Protein AF-V5GYN6-F1 (afdb_monomer)

Mean predicted aligned error: 5.37 Å

pLDDT: mean 86.55, std 10.77, range [45.16, 95.5]

InterPro domains:
  IPR006816 ELMO domain [PF04727] (1-69)
  IPR006816 ELMO domain [PS51335] (1-81)
  IPR050868 Engulfment and cell motility domain-containing protein [PTHR12771] (1-78)

Solvent-accessible surface area (backbone atoms only — not comparable to full-atom values): 5818 Å² total; per-residue (Å²): 136,56,70,68,64,50,50,55,52,52,52,52,51,52,50,51,34,47,77,71,51,51,43,45,30,30,48,66,71,67,38,97,65,85,85,50,72,66,56,54,50,53,48,47,52,35,52,52,55,52,47,53,55,48,52,64,71,67,61,63,93,53,76,82,49,45,63,63,54,51,51,58,48,49,54,53,49,50,62,48,34,73,35,80,82,26,60,84,77,73,87,74,83,78,75,82,126

Foldseek 3Di:
DDLVVLLVLLLVLLVVCVVVCLCVLACVQPDPDDDDVVSSVLVSVLLSVVLVVQCVVVPDPDCVCVVVSSVVSSVVVSVLSVDSNRHRDDPDPPDDD

Secondary structure (DSSP, 8-state):
--HHHHHHHHHHHHHHHHHTTTTHHHHHHH-SS---HHHHHHHHHHHHHHHHHHHHHH--SSGGGHHHHHHHHHHHHHHHHTSTT------------

Structure (mmCIF, N/CA/C/O backbone):
data_AF-V5GYN6-F1
#
_entry.id   AF-V5GYN6-F1
#
loop_
_atom_site.group_PDB
_atom_site.id
_atom_site.type_symbol
_atom_site.label_atom_id
_atom_site.label_alt_id
_atom_site.label_comp_id
_atom_site.label_asym_id
_atom_site.label_entity_id
_atom_site.label_seq_id
_atom_site.pdbx_PDB_ins_code
_atom_site.Cartn_x
_atom_site.Cartn_y
_atom_site.Cartn_z
_atom_site.occupancy
_atom_site.B_iso_or_equiv
_atom_site.auth_seq_id
_atom_site.auth_comp_id
_atom_site.auth_asym_id
_atom_site.auth_atom_id
_atom_site.pdbx_PDB_model_num
ATOM 1 N N . TYR A 1 1 ? 5.548 -4.512 -15.806 1.00 69.88 1 TYR A N 1
ATOM 2 C CA . TYR A 1 1 ? 4.521 -4.285 -14.771 1.00 69.88 1 TYR A CA 1
ATOM 3 C C . TYR A 1 1 ? 3.457 -5.363 -14.915 1.00 69.88 1 TYR A C 1
ATOM 5 O O . TYR A 1 1 ? 2.904 -5.487 -15.999 1.00 69.88 1 TYR A O 1
ATOM 13 N N . SER A 1 2 ? 3.243 -6.203 -13.897 1.00 85.12 2 SER A N 1
ATOM 14 C CA . SER A 1 2 ? 2.278 -7.313 -13.958 1.00 85.12 2 SER A CA 1
ATOM 15 C C . SER A 1 2 ? 1.150 -7.078 -12.962 1.00 85.12 2 SER A C 1
ATOM 17 O O . SER A 1 2 ? 1.341 -7.227 -11.757 1.00 85.12 2 SER A O 1
ATOM 19 N N . PHE A 1 3 ? -0.023 -6.710 -13.475 1.00 87.62 3 PHE A N 1
ATOM 20 C CA . PHE A 1 3 ? -1.172 -6.292 -12.670 1.00 87.62 3 PHE A CA 1
ATOM 21 C C . PHE A 1 3 ? -1.602 -7.357 -11.646 1.00 87.62 3 PHE A C 1
ATOM 23 O O . PHE A 1 3 ? -1.812 -7.049 -10.477 1.00 87.62 3 PHE A O 1
ATOM 30 N N . ALA A 1 4 ? -1.655 -8.630 -12.054 1.00 90.75 4 ALA A N 1
ATOM 31 C CA . ALA A 1 4 ? -2.041 -9.730 -11.168 1.00 90.75 4 ALA A CA 1
ATOM 32 C C . ALA A 1 4 ? -1.007 -9.992 -10.057 1.00 90.75 4 ALA A C 1
ATOM 34 O O . ALA A 1 4 ? -1.378 -10.179 -8.899 1.00 90.75 4 ALA A O 1
ATOM 35 N N . ILE A 1 5 ? 0.291 -9.963 -10.390 1.00 89.88 5 ILE A N 1
ATOM 36 C CA . ILE A 1 5 ? 1.375 -10.179 -9.415 1.00 89.88 5 ILE A CA 1
ATOM 37 C C . ILE A 1 5 ? 1.381 -9.059 -8.370 1.00 89.88 5 ILE A C 1
ATOM 39 O O . ILE A 1 5 ? 1.494 -9.335 -7.173 1.00 89.88 5 ILE A O 1
ATOM 43 N N . VAL A 1 6 ? 1.216 -7.810 -8.820 1.00 92.88 6 VAL A N 1
ATOM 44 C CA . VAL A 1 6 ? 1.082 -6.632 -7.953 1.00 92.88 6 VAL A CA 1
ATOM 45 C C . VAL A 1 6 ? -0.134 -6.794 -7.045 1.00 92.88 6 VAL A C 1
ATOM 47 O O . VAL A 1 6 ? -0.004 -6.668 -5.832 1.00 92.88 6 VAL A O 1
ATOM 50 N N . GLY A 1 7 ? -1.292 -7.149 -7.609 1.00 93.69 7 GLY A N 1
ATOM 51 C CA . GLY A 1 7 ? -2.533 -7.304 -6.856 1.00 93.69 7 GLY A CA 1
ATOM 52 C C . GLY A 1 7 ? -2.420 -8.295 -5.705 1.00 93.69 7 GLY A C 1
ATOM 53 O O . GLY A 1 7 ? -2.733 -7.928 -4.577 1.00 93.69 7 GLY A O 1
ATOM 54 N N . ILE A 1 8 ? -1.900 -9.498 -5.962 1.00 94.75 8 ILE A N 1
ATOM 55 C CA . ILE A 1 8 ? -1.708 -10.531 -4.930 1.00 94.75 8 ILE A CA 1
ATOM 56 C C . ILE A 1 8 ? -0.746 -10.046 -3.836 1.00 94.75 8 ILE A C 1
ATOM 58 O O . ILE A 1 8 ? -1.032 -10.198 -2.646 1.00 94.75 8 ILE A O 1
ATOM 62 N N . ASN A 1 9 ? 0.375 -9.425 -4.222 1.00 94.25 9 ASN A N 1
ATOM 63 C CA . ASN A 1 9 ? 1.359 -8.913 -3.264 1.00 94.25 9 ASN A CA 1
ATOM 64 C C . ASN A 1 9 ? 0.776 -7.803 -2.384 1.00 94.25 9 ASN A C 1
ATOM 66 O O . ASN A 1 9 ? 0.931 -7.848 -1.167 1.00 94.25 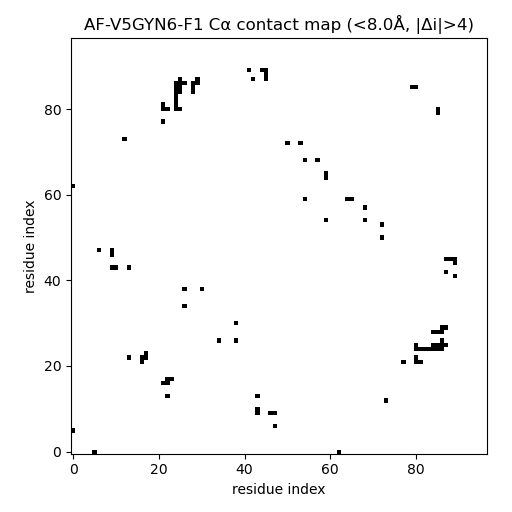9 ASN A O 1
ATOM 70 N N . LEU A 1 10 ? 0.078 -6.831 -2.976 1.00 94.94 10 LEU A N 1
ATOM 71 C CA . LEU A 1 10 ? -0.508 -5.715 -2.233 1.00 94.94 10 LEU A CA 1
ATOM 72 C C . LEU A 1 10 ? -1.667 -6.162 -1.337 1.00 94.94 10 LEU A C 1
ATOM 74 O O . LEU A 1 10 ? -1.802 -5.652 -0.226 1.00 94.94 10 LEU A O 1
ATOM 78 N N . THR A 1 11 ? -2.470 -7.143 -1.765 1.00 95.31 11 THR A N 1
ATOM 79 C CA . THR A 1 11 ? -3.498 -7.743 -0.903 1.00 95.31 11 THR A CA 1
ATOM 80 C C . THR A 1 11 ? -2.857 -8.414 0.308 1.00 95.31 11 THR A C 1
ATOM 82 O O . THR A 1 11 ? -3.296 -8.178 1.433 1.00 95.31 11 THR A O 1
ATOM 85 N N . SER A 1 12 ? -1.792 -9.201 0.105 1.00 95.06 12 SER A N 1
ATOM 86 C CA . SER A 1 12 ? -1.064 -9.834 1.210 1.00 95.06 12 SER A CA 1
ATOM 87 C C . SER A 1 12 ? -0.435 -8.803 2.148 1.00 95.06 12 SER A C 1
ATOM 89 O O . SER A 1 12 ? -0.553 -8.946 3.364 1.00 95.06 12 SER A O 1
ATOM 91 N N . LEU A 1 13 ? 0.193 -7.759 1.603 1.00 94.38 13 LEU A N 1
ATOM 92 C CA . LEU A 1 13 ? 0.796 -6.671 2.369 1.00 94.38 13 LEU A CA 1
ATOM 93 C C . LEU A 1 13 ? -0.241 -5.991 3.268 1.00 94.38 13 LEU A C 1
ATOM 95 O O . LEU A 1 13 ? -0.067 -5.917 4.484 1.00 94.38 13 LEU A O 1
ATOM 99 N N . LEU A 1 14 ? -1.351 -5.536 2.682 1.00 94.06 14 LEU A N 1
ATOM 100 C CA . LEU A 1 14 ? -2.394 -4.836 3.422 1.00 94.06 14 LEU A CA 1
ATOM 101 C C . LEU A 1 14 ? -3.045 -5.731 4.483 1.00 94.06 14 LEU A C 1
ATOM 103 O O . LEU A 1 14 ? -3.313 -5.278 5.597 1.00 94.06 14 LEU A O 1
ATOM 107 N N . TYR A 1 15 ? -3.248 -7.011 4.170 1.00 94.31 15 TYR A N 1
ATOM 108 C CA . TYR A 1 15 ? -3.742 -7.988 5.135 1.00 94.31 15 TYR A CA 1
ATOM 109 C C . TYR A 1 15 ? -2.778 -8.163 6.319 1.00 94.31 15 TYR A C 1
ATOM 111 O O . TYR A 1 15 ? -3.205 -8.125 7.473 1.00 94.31 15 TYR A O 1
ATOM 119 N N . HIS A 1 16 ? -1.469 -8.273 6.071 1.00 93.94 16 HIS A N 1
ATOM 120 C CA . HIS A 1 16 ? -0.479 -8.342 7.146 1.00 93.94 16 HIS A CA 1
ATOM 121 C C . HIS A 1 16 ? -0.457 -7.070 8.004 1.00 93.94 16 HIS A C 1
ATOM 123 O O . HIS A 1 16 ? -0.342 -7.169 9.227 1.00 93.94 16 HIS A O 1
ATOM 129 N N . LEU A 1 17 ? -0.606 -5.887 7.399 1.00 91.44 17 LEU A N 1
ATOM 130 C CA . LEU A 1 17 ? -0.710 -4.619 8.130 1.00 91.44 17 LEU A CA 1
ATOM 131 C C . LEU A 1 17 ? -1.971 -4.558 9.003 1.00 91.44 17 LEU A C 1
ATOM 133 O O . LEU A 1 17 ? -1.910 -4.056 10.128 1.00 91.44 17 LEU A O 1
ATOM 137 N N . LEU A 1 18 ? -3.093 -5.103 8.522 1.00 90.50 18 LEU A N 1
ATOM 138 C CA . LEU A 1 18 ? -4.331 -5.221 9.291 1.00 90.50 18 LEU A CA 1
ATOM 139 C C . LEU A 1 18 ? -4.159 -6.156 10.496 1.00 90.50 18 LEU A C 1
ATOM 141 O O . LEU A 1 18 ? -4.432 -5.749 11.623 1.00 90.50 18 LEU A O 1
ATOM 145 N N . VAL A 1 19 ? -3.662 -7.379 10.279 1.00 91.31 19 VAL A N 1
ATOM 146 C CA . VAL A 1 19 ? -3.491 -8.390 11.341 1.00 91.31 19 VAL A CA 1
ATOM 147 C C . VAL A 1 19 ? -2.486 -7.934 12.401 1.00 91.31 19 VAL A C 1
ATOM 149 O O . VAL A 1 19 ? -2.707 -8.138 13.591 1.00 91.31 19 VAL A O 1
ATOM 152 N N . LYS A 1 20 ? -1.409 -7.247 11.996 1.00 89.88 20 LYS A N 1
ATOM 153 C CA . LYS A 1 20 ? -0.431 -6.645 12.922 1.00 89.88 20 LYS A CA 1
ATOM 154 C C . LYS A 1 20 ? -0.952 -5.382 13.621 1.00 89.88 20 LYS A C 1
ATOM 156 O O . LYS A 1 20 ? -0.243 -4.805 14.438 1.00 89.88 20 LYS A O 1
ATOM 161 N N 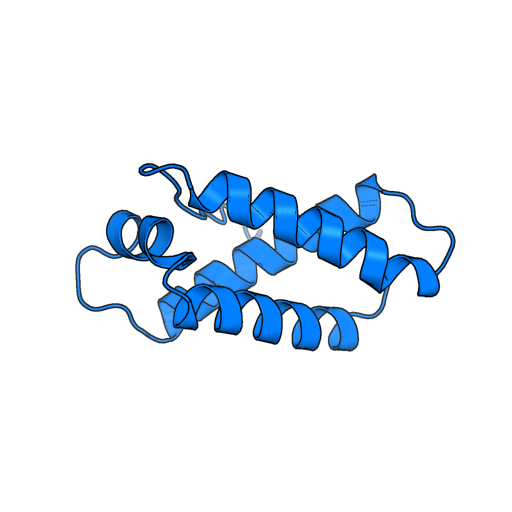. GLY A 1 21 ? -2.161 -4.918 13.295 1.00 86.12 21 GLY A N 1
ATOM 162 C CA . GLY A 1 21 ? -2.770 -3.727 13.882 1.00 86.12 21 GLY A CA 1
ATOM 163 C C . GLY A 1 21 ? -2.164 -2.400 13.419 1.00 86.12 21 GLY A C 1
ATOM 164 O O . GLY A 1 21 ? -2.535 -1.364 13.960 1.00 86.12 21 GLY A O 1
ATOM 165 N N . LYS A 1 22 ? -1.280 -2.400 12.414 1.00 85.88 22 LYS A N 1
ATOM 166 C CA . LYS A 1 22 ? -0.689 -1.172 11.856 1.00 85.88 22 LYS A CA 1
ATOM 167 C C . LYS A 1 22 ? -1.704 -0.346 11.063 1.00 85.88 22 LYS A C 1
ATOM 169 O O . LYS A 1 22 ? -1.560 0.860 10.965 1.00 85.88 22 LYS A O 1
ATOM 174 N N . LEU A 1 23 ? -2.760 -0.974 10.544 1.00 85.88 23 LEU A N 1
ATOM 175 C CA . LEU A 1 23 ? -3.828 -0.291 9.799 1.00 85.88 23 LEU A CA 1
ATOM 176 C C . LEU A 1 23 ? -4.860 0.418 10.703 1.00 85.88 23 LEU A C 1
ATOM 178 O O . LEU A 1 23 ? -5.808 1.025 10.208 1.00 85.88 23 LEU A O 1
ATOM 182 N N . LYS A 1 24 ? -4.708 0.329 12.031 1.00 84.50 24 LYS A N 1
ATOM 183 C CA . LYS A 1 24 ? -5.668 0.876 12.999 1.00 84.50 24 LYS A CA 1
ATOM 184 C C . LYS A 1 24 ? -5.849 2.386 12.857 1.00 84.50 24 LYS A C 1
ATOM 186 O O . LYS A 1 24 ? -6.992 2.822 12.851 1.00 84.50 24 LYS A O 1
ATOM 191 N N . SER A 1 25 ? -4.764 3.149 12.694 1.00 83.31 25 SER A N 1
ATOM 192 C CA . SER A 1 25 ? -4.818 4.609 12.508 1.00 83.31 25 SER A CA 1
ATOM 193 C C . SER A 1 25 ? -5.750 4.981 11.355 1.00 83.31 25 SER A C 1
ATOM 195 O O . SER A 1 25 ? -6.699 5.735 11.541 1.00 83.31 25 SER A O 1
ATOM 197 N N . HIS A 1 26 ? -5.589 4.335 10.198 1.00 83.50 26 HIS A N 1
ATOM 198 C CA . HIS A 1 26 ? -6.501 4.525 9.075 1.00 83.50 26 HIS A CA 1
ATOM 199 C C . HIS A 1 26 ? -7.948 4.140 9.402 1.00 83.50 26 HIS A C 1
ATOM 201 O O . HIS A 1 26 ? -8.850 4.935 9.150 1.00 83.50 26 HIS A O 1
ATOM 207 N N . ILE A 1 27 ? -8.183 2.941 9.942 1.00 83.38 27 ILE A N 1
ATOM 208 C CA . ILE A 1 27 ? -9.544 2.429 10.164 1.00 83.38 27 ILE A CA 1
ATOM 209 C C . ILE A 1 27 ? -10.308 3.286 11.178 1.00 83.38 27 ILE A C 1
ATOM 211 O O . ILE A 1 27 ? -11.451 3.645 10.913 1.00 83.38 27 ILE A O 1
ATOM 215 N N . PHE A 1 28 ? -9.682 3.654 12.298 1.00 82.88 28 PHE A N 1
ATOM 216 C CA . PHE A 1 28 ? -10.327 4.461 13.337 1.00 82.88 28 PHE A CA 1
ATOM 217 C C . PHE A 1 28 ? -10.611 5.897 12.888 1.00 82.88 28 PHE A C 1
ATOM 219 O O . PHE A 1 28 ? -11.596 6.484 13.323 1.00 82.88 28 PHE A O 1
ATOM 226 N N . ASN A 1 29 ? -9.791 6.449 11.992 1.00 82.94 29 ASN A N 1
ATOM 227 C CA . ASN A 1 29 ? -9.998 7.795 11.464 1.00 82.94 29 ASN A CA 1
ATOM 228 C C . ASN A 1 29 ? -10.935 7.839 10.246 1.00 82.94 29 ASN A C 1
ATOM 230 O O . ASN A 1 29 ? -11.519 8.882 9.952 1.00 82.94 29 ASN A O 1
ATOM 234 N N . ALA A 1 30 ? -11.038 6.745 9.487 1.00 8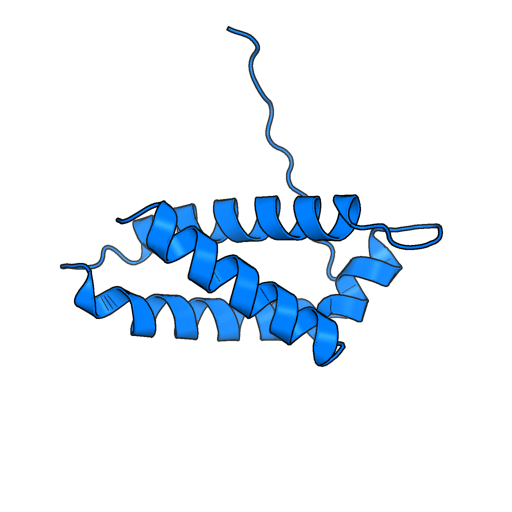0.38 30 ALA A N 1
ATOM 235 C CA . ALA A 1 30 ? -11.815 6.686 8.249 1.00 80.38 30 ALA A CA 1
ATOM 236 C C . ALA A 1 30 ? -13.236 6.147 8.443 1.00 80.38 30 ALA A C 1
ATOM 238 O O . ALA A 1 30 ? -14.118 6.480 7.650 1.00 80.38 30 ALA A O 1
ATOM 239 N N . VAL A 1 31 ? -13.455 5.308 9.459 1.00 83.31 31 VAL A N 1
ATOM 240 C CA . VAL A 1 31 ? -14.728 4.623 9.691 1.00 83.31 31 VAL A CA 1
ATOM 241 C C . VAL A 1 31 ? -15.319 5.088 11.020 1.00 83.31 31 VAL A C 1
ATOM 243 O O . VAL A 1 31 ? -14.756 4.841 12.079 1.00 83.31 31 VAL A O 1
ATOM 246 N N . ALA A 1 32 ? -16.473 5.758 10.960 1.00 72.00 32 ALA A N 1
ATOM 247 C CA . ALA A 1 32 ? -17.179 6.240 12.152 1.00 72.00 32 ALA A CA 1
ATOM 248 C C . ALA A 1 32 ? -17.872 5.113 12.945 1.00 72.00 32 ALA A C 1
ATOM 250 O O . ALA A 1 32 ? -18.128 5.257 14.137 1.00 72.00 32 ALA A O 1
ATOM 251 N N . GLU A 1 33 ? -18.183 3.998 12.280 1.00 80.19 33 GLU A N 1
ATOM 252 C CA . GLU A 1 33 ? -18.911 2.859 12.842 1.00 80.19 33 GLU A CA 1
ATOM 253 C C . GLU A 1 33 ? -18.079 1.564 12.746 1.00 80.19 33 GLU A C 1
ATOM 255 O O . GLU A 1 33 ? -16.850 1.580 12.791 1.00 80.19 33 GLU A O 1
ATOM 260 N N . ARG A 1 34 ? -18.732 0.402 12.645 1.00 83.69 34 ARG A N 1
ATOM 261 C CA . ARG A 1 34 ? -18.056 -0.895 12.583 1.00 83.69 34 ARG A CA 1
ATOM 262 C C . ARG A 1 34 ? -17.370 -1.095 11.218 1.00 83.69 34 ARG A C 1
ATOM 264 O O . ARG A 1 34 ? -18.092 -1.171 10.222 1.00 83.69 34 ARG A O 1
ATOM 271 N N . PRO A 1 35 ? -16.039 -1.303 11.165 1.00 85.81 35 PRO A N 1
ATOM 272 C CA . PRO A 1 35 ? -15.313 -1.551 9.917 1.00 85.81 35 PRO A CA 1
ATOM 273 C C . PRO A 1 35 ? -15.863 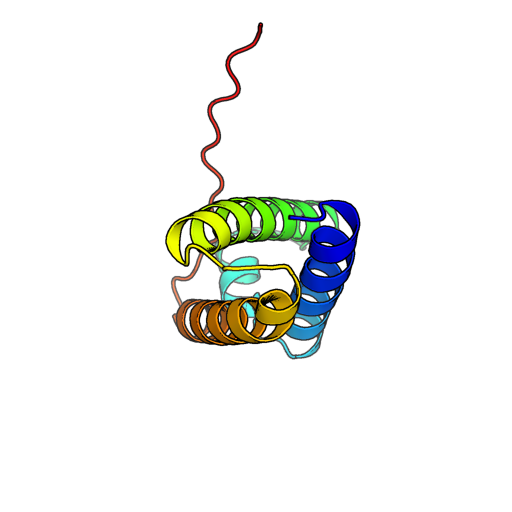-2.761 9.163 1.00 85.81 35 PRO A C 1
ATOM 275 O O . PRO A 1 35 ? -16.065 -3.820 9.766 1.00 85.81 35 PRO A O 1
ATOM 278 N N . GLN A 1 36 ? -16.077 -2.605 7.857 1.00 89.25 36 GLN A N 1
ATOM 279 C CA . GLN A 1 36 ? -16.517 -3.676 6.960 1.00 89.25 36 GLN A CA 1
ATOM 280 C C . GLN A 1 36 ? -15.418 -4.066 5.961 1.00 89.25 36 GLN A C 1
ATOM 282 O O . GLN A 1 36 ? -14.376 -3.412 5.844 1.00 89.25 36 GLN A O 1
ATOM 287 N N . VAL A 1 37 ? -15.651 -5.145 5.209 1.00 88.50 37 VAL A N 1
ATOM 288 C CA . VAL A 1 37 ? -14.725 -5.608 4.160 1.00 88.50 37 VAL A CA 1
ATOM 289 C C . VAL A 1 37 ? -14.570 -4.551 3.061 1.00 88.50 37 VAL A C 1
ATOM 291 O O . VAL A 1 37 ? -13.490 -4.394 2.492 1.00 88.50 37 VAL A O 1
ATOM 294 N N . GLU A 1 38 ? -15.609 -3.762 2.805 1.00 88.81 38 GLU A N 1
ATOM 295 C CA . GLU A 1 38 ? -15.590 -2.654 1.855 1.00 88.81 38 GLU A CA 1
ATOM 296 C C . GLU A 1 38 ? -14.579 -1.576 2.257 1.00 88.81 38 GLU A C 1
ATOM 298 O O . GLU A 1 38 ? -13.938 -0.990 1.387 1.00 88.81 38 GLU A O 1
ATOM 303 N N . ASP A 1 39 ? -14.381 -1.324 3.553 1.00 88.69 39 ASP A N 1
ATOM 304 C CA . ASP A 1 39 ? -13.401 -0.338 4.019 1.00 88.69 39 ASP A CA 1
ATOM 305 C C . ASP A 1 39 ? -11.971 -0.838 3.805 1.00 88.69 39 ASP A C 1
ATOM 307 O O . ASP A 1 39 ? -11.106 -0.089 3.345 1.00 88.69 39 ASP A O 1
ATOM 311 N N . PHE A 1 40 ? -11.745 -2.139 4.007 1.00 90.38 40 PHE A N 1
ATOM 312 C CA . PHE A 1 40 ? -10.495 -2.783 3.613 1.00 90.38 40 PHE A CA 1
ATOM 313 C C . PHE A 1 40 ? -10.269 -2.692 2.097 1.00 90.38 40 PHE A C 1
ATOM 315 O O . PHE A 1 40 ? -9.162 -2.392 1.650 1.00 90.38 40 PHE A O 1
ATOM 322 N N . HIS A 1 41 ? -11.313 -2.889 1.289 1.00 91.12 41 HIS A N 1
ATOM 323 C CA . HIS A 1 41 ? -11.211 -2.783 -0.165 1.00 91.12 41 HIS A CA 1
ATOM 324 C C . HIS A 1 41 ? -10.947 -1.344 -0.651 1.00 91.12 41 HIS A C 1
ATOM 326 O O . HIS A 1 41 ? -10.186 -1.140 -1.602 1.00 91.12 41 HIS A O 1
ATOM 332 N N . LYS A 1 42 ? -11.506 -0.323 0.012 1.00 90.31 42 LYS A N 1
ATOM 333 C CA . LYS A 1 42 ? -11.180 1.090 -0.260 1.00 90.31 42 LYS A CA 1
ATOM 334 C C . LYS A 1 42 ? -9.714 1.389 0.053 1.00 90.31 42 LYS A C 1
ATOM 336 O O . LYS A 1 42 ? -9.033 2.002 -0.770 1.00 90.31 42 LYS A O 1
ATOM 341 N N . ALA A 1 43 ? -9.214 0.910 1.195 1.00 91.38 43 ALA A N 1
ATOM 342 C CA . ALA A 1 43 ? -7.801 1.025 1.556 1.00 91.38 43 ALA A CA 1
ATOM 343 C C . ALA A 1 43 ? -6.899 0.314 0.533 1.00 91.38 43 ALA A C 1
ATOM 345 O O . ALA A 1 43 ? -5.900 0.878 0.089 1.00 91.38 43 ALA A O 1
ATOM 346 N N . TYR A 1 44 ? -7.291 -0.884 0.089 1.00 93.38 44 TYR A N 1
ATOM 347 C CA . TYR A 1 44 ? -6.612 -1.610 -0.984 1.00 93.38 44 TYR A CA 1
ATOM 348 C C . TYR A 1 44 ? -6.562 -0.803 -2.281 1.00 93.38 44 TYR A C 1
ATOM 350 O O . TYR A 1 44 ? -5.496 -0.667 -2.871 1.00 93.38 44 TYR A O 1
ATOM 358 N N . SER A 1 45 ? -7.685 -0.219 -2.699 1.0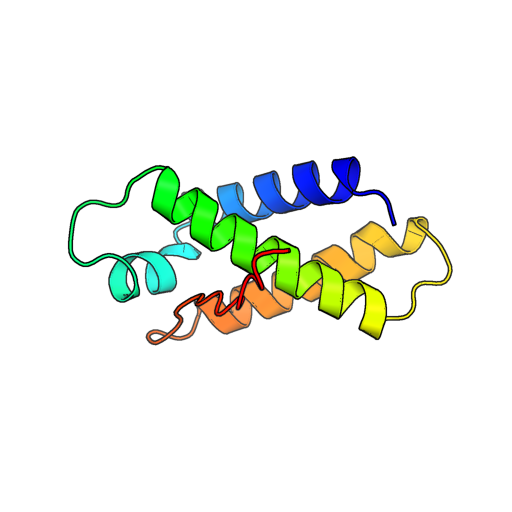0 92.50 45 SER A N 1
ATOM 359 C CA . SER A 1 45 ? -7.763 0.582 -3.925 1.00 92.50 45 SER A CA 1
ATOM 360 C C . SER A 1 45 ? -6.849 1.810 -3.866 1.00 92.50 45 SER A C 1
ATOM 362 O O . SER A 1 45 ? -6.167 2.119 -4.842 1.00 92.50 45 SER A O 1
ATOM 364 N N . TYR A 1 46 ? -6.784 2.478 -2.708 1.00 92.62 46 TYR A N 1
ATOM 365 C CA . TYR A 1 46 ? -5.828 3.561 -2.461 1.00 92.62 46 TYR A CA 1
ATOM 366 C C . TYR A 1 46 ? -4.379 3.091 -2.592 1.00 92.62 46 TYR A C 1
ATOM 368 O O . TYR A 1 46 ? -3.605 3.677 -3.347 1.00 92.62 46 TYR A O 1
ATOM 376 N N . ILE A 1 47 ? -4.024 2.012 -1.896 1.00 92.94 47 ILE A N 1
ATOM 377 C CA . ILE A 1 47 ? -2.669 1.456 -1.901 1.00 92.94 47 ILE A CA 1
ATOM 378 C C . ILE A 1 47 ? -2.256 1.019 -3.302 1.00 92.94 47 ILE A C 1
ATOM 380 O O . ILE A 1 47 ? -1.134 1.291 -3.717 1.00 92.94 47 ILE A O 1
ATOM 384 N N . PHE A 1 48 ? -3.159 0.381 -4.041 1.00 93.88 48 PHE A N 1
ATOM 385 C CA . PHE A 1 48 ? -2.908 -0.052 -5.406 1.00 93.88 48 PHE A CA 1
ATOM 386 C C . PHE A 1 48 ? -2.603 1.140 -6.317 1.00 93.88 48 PHE A C 1
ATOM 388 O O . PHE A 1 48 ? -1.618 1.126 -7.051 1.00 93.88 48 PHE A O 1
ATOM 395 N N . PHE A 1 49 ? -3.415 2.195 -6.235 1.00 92.31 49 PHE A N 1
ATOM 396 C CA . PHE A 1 49 ? -3.223 3.404 -7.030 1.00 92.31 49 PH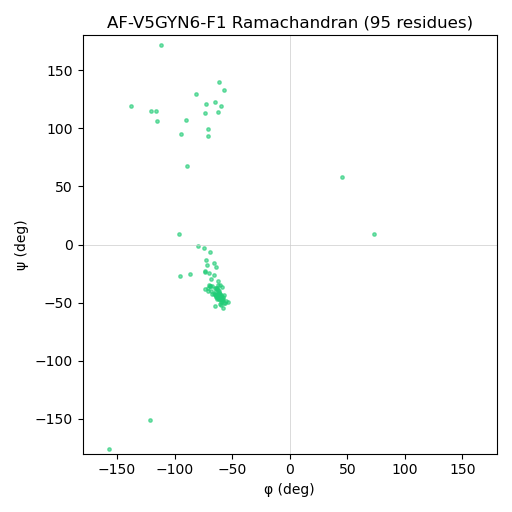E A CA 1
ATOM 397 C C . PHE A 1 49 ? -1.923 4.142 -6.683 1.00 92.31 49 PHE A C 1
ATOM 399 O O . PHE A 1 49 ? -1.196 4.578 -7.575 1.00 92.31 49 PHE A O 1
ATOM 406 N N . GLU A 1 50 ? -1.597 4.269 -5.398 1.00 92.56 50 GLU A N 1
ATOM 407 C CA . GLU A 1 50 ? -0.349 4.906 -4.970 1.00 92.56 50 GLU A CA 1
ATOM 408 C C . GLU A 1 50 ? 0.883 4.056 -5.296 1.00 92.56 50 GLU A C 1
ATOM 410 O O . GLU A 1 50 ? 1.918 4.606 -5.675 1.00 92.56 50 GLU A O 1
ATOM 415 N N . PHE A 1 51 ? 0.777 2.726 -5.228 1.00 94.25 51 PHE A N 1
ATOM 416 C CA . PHE A 1 51 ? 1.847 1.835 -5.663 1.00 94.25 51 PHE A CA 1
ATOM 417 C C . PHE A 1 51 ? 2.095 1.946 -7.167 1.00 94.25 51 PHE A C 1
ATOM 419 O O . PHE A 1 51 ? 3.247 1.980 -7.581 1.00 94.25 51 PHE A O 1
ATOM 426 N N . ASP A 1 52 ? 1.046 2.050 -7.986 1.00 92.88 52 ASP A N 1
ATOM 427 C CA . ASP A 1 52 ? 1.181 2.234 -9.435 1.00 92.88 52 ASP A CA 1
ATOM 428 C C . ASP A 1 52 ? 1.962 3.513 -9.777 1.00 92.88 52 ASP A C 1
ATOM 430 O O . ASP A 1 52 ? 2.952 3.481 -10.511 1.00 92.88 52 ASP A O 1
ATOM 434 N N . LYS A 1 53 ? 1.602 4.637 -9.143 1.00 92.50 53 LYS A N 1
ATOM 435 C CA . LYS A 1 53 ? 2.362 5.890 -9.266 1.00 92.50 53 LYS A CA 1
ATOM 436 C C . LYS A 1 53 ? 3.807 5.738 -8.800 1.00 92.50 53 LYS A C 1
ATOM 438 O O . LYS A 1 53 ? 4.719 6.250 -9.449 1.00 92.50 53 LYS A O 1
ATOM 443 N N . PHE A 1 54 ? 4.016 5.064 -7.670 1.00 93.81 54 PHE A N 1
ATOM 444 C CA . PHE A 1 54 ? 5.342 4.847 -7.101 1.00 93.81 54 PHE A CA 1
ATOM 445 C C . PHE A 1 54 ? 6.219 3.998 -8.026 1.00 93.81 54 PHE A C 1
ATOM 447 O O . PHE A 1 54 ? 7.357 4.365 -8.309 1.00 93.81 54 PHE A O 1
ATOM 454 N N . TRP A 1 55 ? 5.661 2.919 -8.572 1.00 92.69 55 TRP A N 1
ATOM 455 C CA . TRP A 1 55 ? 6.308 2.049 -9.546 1.00 92.69 55 TRP A CA 1
ATOM 456 C C . TRP A 1 55 ? 6.795 2.825 -10.771 1.00 92.69 55 TRP A C 1
ATOM 458 O O . TRP A 1 55 ? 7.946 2.685 -11.184 1.00 92.69 55 TRP A O 1
ATOM 468 N N . LEU A 1 56 ? 5.931 3.670 -11.342 1.00 91.69 56 LEU A N 1
ATOM 469 C CA . LEU A 1 56 ? 6.275 4.496 -12.500 1.00 91.69 56 LEU A CA 1
ATOM 470 C C . LEU A 1 56 ? 7.365 5.528 -12.173 1.00 91.69 56 LEU A C 1
ATOM 472 O O . LEU A 1 56 ? 8.238 5.782 -13.003 1.00 91.69 56 LEU A O 1
ATOM 476 N N . ALA A 1 57 ? 7.339 6.102 -10.967 1.00 94.00 57 ALA A N 1
ATOM 477 C CA . ALA A 1 57 ? 8.330 7.078 -10.520 1.00 94.00 57 ALA A CA 1
ATOM 478 C C . ALA A 1 57 ? 9.726 6.465 -10.298 1.00 94.00 57 ALA A C 1
ATOM 480 O O . ALA A 1 57 ? 10.724 7.113 -10.613 1.00 94.00 57 ALA A O 1
ATOM 481 N N . GLU A 1 58 ? 9.807 5.225 -9.805 1.00 92.31 58 GLU A N 1
ATOM 482 C CA . GLU A 1 58 ? 11.077 4.519 -9.564 1.00 92.31 58 GLU A CA 1
ATOM 483 C C . GLU A 1 58 ? 11.778 4.060 -10.855 1.00 92.31 58 GLU A C 1
ATOM 485 O O . GLU A 1 58 ? 12.953 3.706 -10.804 1.00 92.31 58 GLU A O 1
ATOM 490 N N . LYS A 1 59 ? 11.089 4.085 -12.009 1.00 91.38 59 LYS A N 1
ATOM 491 C CA . LYS A 1 59 ? 11.625 3.702 -13.333 1.00 91.38 59 LYS A CA 1
ATOM 492 C C . LYS A 1 59 ? 12.428 2.383 -13.310 1.00 91.38 59 LYS A C 1
ATOM 494 O O . LYS A 1 59 ? 13.602 2.381 -13.684 1.00 91.38 59 LYS A O 1
ATOM 499 N N . PRO A 1 60 ? 11.823 1.261 -12.878 1.00 90.38 60 PRO A N 1
ATOM 500 C CA . PRO A 1 60 ? 12.517 -0.020 -12.822 1.00 90.38 60 PRO A CA 1
ATOM 501 C C . PRO A 1 60 ? 12.975 -0.474 -14.205 1.00 90.38 60 PRO A C 1
ATOM 503 O O . PRO A 1 60 ? 12.225 -0.371 -15.178 1.00 90.38 60 PRO A O 1
ATOM 506 N N . THR A 1 61 ? 14.179 -1.039 -14.265 1.00 89.19 61 THR A N 1
ATOM 507 C CA . THR A 1 61 ? 14.740 -1.631 -15.485 1.00 89.19 61 THR A CA 1
ATOM 508 C C . THR A 1 61 ? 13.918 -2.832 -15.947 1.00 89.19 61 THR A C 1
ATOM 510 O O . THR A 1 61 ? 13.613 -2.967 -17.130 1.00 89.19 61 THR A O 1
ATOM 513 N N . ASP A 1 62 ? 13.523 -3.691 -15.006 1.00 88.38 62 ASP A N 1
ATOM 514 C CA . ASP A 1 62 ? 12.754 -4.899 -15.275 1.00 88.38 62 ASP A CA 1
ATOM 515 C C . ASP A 1 62 ? 11.975 -5.365 -14.028 1.00 88.38 62 ASP A C 1
ATOM 517 O O . ASP A 1 62 ? 11.913 -4.690 -13.000 1.00 88.38 62 ASP A O 1
ATOM 521 N N . ILE A 1 63 ? 11.307 -6.515 -14.140 1.00 87.44 63 ILE A N 1
ATOM 522 C CA . ILE A 1 63 ? 10.446 -7.059 -13.085 1.00 87.44 63 ILE A CA 1
ATOM 523 C C . ILE A 1 63 ? 11.219 -7.597 -11.868 1.00 87.44 63 ILE A C 1
ATOM 525 O O . ILE A 1 63 ? 10.620 -7.752 -10.809 1.00 87.44 63 ILE A O 1
ATOM 529 N N . MET A 1 64 ? 12.522 -7.864 -11.970 1.00 88.69 64 MET A N 1
ATOM 530 C CA . MET A 1 64 ? 13.347 -8.347 -10.853 1.00 88.69 64 MET A CA 1
ATOM 531 C C . MET A 1 64 ? 13.481 -7.291 -9.749 1.00 88.69 64 MET A C 1
ATOM 533 O O . MET A 1 64 ? 13.573 -7.633 -8.572 1.00 88.69 64 MET A O 1
ATOM 537 N N . GLU A 1 65 ? 13.353 -6.012 -10.107 1.00 90.69 65 GLU A N 1
ATOM 538 C CA . GLU A 1 65 ? 13.304 -4.885 -9.170 1.00 90.69 65 GLU A CA 1
ATOM 539 C C . GLU A 1 65 ? 12.013 -4.850 -8.335 1.00 90.69 65 GLU A C 1
ATOM 541 O O . GLU A 1 65 ? 11.886 -4.038 -7.415 1.00 90.69 65 GLU A O 1
ATOM 546 N N . PHE A 1 66 ? 11.044 -5.730 -8.626 1.00 91.06 66 PHE A N 1
ATOM 547 C CA . PHE A 1 66 ? 9.729 -5.698 -7.999 1.00 91.06 66 PHE A CA 1
ATOM 548 C C . PHE A 1 66 ? 9.778 -5.784 -6.480 1.00 91.06 66 PHE A C 1
ATOM 550 O O . PHE A 1 66 ? 9.189 -4.941 -5.808 1.00 91.06 66 PHE A O 1
ATOM 557 N N . ASN A 1 67 ? 10.504 -6.765 -5.942 1.00 90.62 67 ASN A N 1
ATOM 558 C CA . ASN A 1 67 ? 10.590 -6.951 -4.495 1.00 90.62 67 ASN A CA 1
ATOM 559 C C . ASN A 1 67 ? 11.243 -5.737 -3.823 1.00 90.62 67 ASN A C 1
ATOM 561 O O . ASN A 1 67 ? 10.706 -5.226 -2.849 1.00 90.62 67 ASN A O 1
ATOM 565 N N . ARG A 1 68 ? 12.327 -5.201 -4.404 1.00 93.62 68 ARG A N 1
ATOM 566 C CA . ARG A 1 68 ? 13.023 -4.018 -3.875 1.00 93.62 68 ARG A CA 1
ATOM 567 C C . ARG A 1 68 ? 12.103 -2.798 -3.800 1.00 93.62 68 ARG A C 1
ATOM 569 O O . ARG A 1 68 ? 12.083 -2.097 -2.792 1.00 93.62 68 ARG A O 1
ATOM 576 N N . ILE A 1 69 ? 11.341 -2.540 -4.863 1.00 94.19 69 ILE A N 1
ATOM 577 C CA . ILE A 1 69 ? 10.411 -1.403 -4.929 1.00 94.19 69 ILE A CA 1
ATOM 578 C C . ILE A 1 69 ? 9.214 -1.622 -4.000 1.00 94.19 69 ILE A C 1
ATOM 580 O O . ILE A 1 69 ? 8.792 -0.686 -3.322 1.00 94.19 69 ILE A O 1
ATOM 584 N N . ARG A 1 70 ? 8.685 -2.849 -3.934 1.00 93.75 70 ARG A N 1
ATOM 585 C CA . ARG A 1 70 ? 7.612 -3.226 -3.007 1.00 93.75 70 ARG A CA 1
ATOM 586 C C . ARG A 1 70 ? 8.025 -2.992 -1.558 1.00 93.75 70 ARG A C 1
ATOM 588 O O . ARG A 1 70 ? 7.268 -2.359 -0.833 1.00 93.75 70 ARG A O 1
ATOM 595 N N . ASP A 1 71 ? 9.205 -3.453 -1.158 1.00 94.44 71 ASP A N 1
ATOM 596 C CA . ASP A 1 71 ? 9.684 -3.333 0.223 1.00 94.44 71 ASP A CA 1
ATOM 597 C C . ASP A 1 71 ? 9.902 -1.856 0.591 1.00 94.44 71 ASP A C 1
ATOM 599 O O . ASP A 1 71 ? 9.415 -1.384 1.615 1.00 94.44 71 ASP A O 1
ATOM 603 N N . LYS A 1 72 ? 10.492 -1.070 -0.322 1.00 95.50 72 LYS A N 1
ATOM 604 C CA . LYS A 1 72 ? 10.619 0.390 -0.167 1.00 95.50 72 LYS A CA 1
ATOM 605 C C . LYS A 1 72 ? 9.260 1.085 -0.008 1.00 95.50 72 LYS A C 1
ATOM 607 O O . LYS A 1 72 ? 9.135 2.072 0.719 1.00 95.50 72 LYS A O 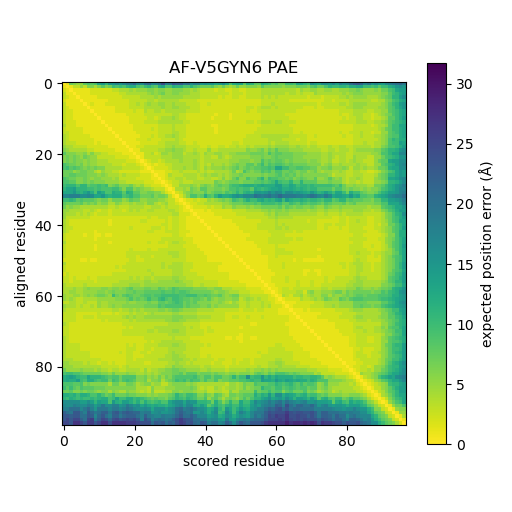1
ATOM 612 N N . PHE A 1 73 ? 8.240 0.603 -0.713 1.00 94.81 73 PHE A N 1
ATOM 613 C CA . PHE A 1 73 ? 6.884 1.126 -0.605 1.00 94.81 73 PHE A CA 1
ATOM 614 C C . PHE A 1 73 ? 6.195 0.702 0.701 1.00 94.81 73 PHE A C 1
ATOM 616 O O . PHE A 1 73 ? 5.504 1.521 1.306 1.00 94.81 73 PHE A O 1
ATOM 623 N N . GLU A 1 74 ? 6.408 -0.532 1.164 1.00 94.50 74 GLU A N 1
ATOM 624 C CA . GLU A 1 74 ? 5.949 -1.003 2.475 1.00 94.50 74 GLU A CA 1
ATOM 625 C C . GLU A 1 74 ? 6.526 -0.144 3.605 1.00 94.50 74 GLU A C 1
ATOM 627 O O . GLU A 1 74 ? 5.762 0.330 4.445 1.00 94.50 74 GLU A O 1
ATOM 632 N N . ASP A 1 75 ? 7.830 0.139 3.589 1.00 94.50 75 ASP A N 1
ATOM 633 C CA . ASP A 1 75 ? 8.470 0.996 4.594 1.00 94.50 75 ASP A CA 1
ATOM 634 C C . ASP A 1 75 ? 7.823 2.386 4.640 1.00 94.50 75 ASP A C 1
ATOM 636 O O . ASP A 1 75 ? 7.481 2.900 5.709 1.00 94.50 75 ASP A O 1
ATOM 640 N N . LYS A 1 76 ? 7.575 2.978 3.465 1.00 93.00 76 LYS A N 1
ATOM 641 C CA . LYS A 1 76 ? 6.886 4.268 3.349 1.00 93.00 76 LYS A CA 1
ATOM 642 C C . LYS A 1 76 ? 5.453 4.199 3.889 1.00 93.00 76 LYS A C 1
ATOM 644 O O . LYS A 1 76 ? 5.020 5.117 4.584 1.00 93.00 76 LYS A O 1
ATOM 649 N N . LEU A 1 77 ? 4.717 3.129 3.587 1.00 91.44 77 LEU A N 1
ATOM 650 C CA . LEU A 1 77 ? 3.363 2.907 4.100 1.00 91.44 77 LEU A CA 1
ATOM 651 C C . LEU A 1 77 ? 3.346 2.788 5.623 1.00 91.44 77 LEU A C 1
ATOM 653 O O . LEU A 1 77 ? 2.498 3.396 6.271 1.00 91.44 77 LEU A O 1
ATOM 657 N N . VAL A 1 78 ? 4.280 2.031 6.199 1.00 91.25 78 VAL A N 1
ATOM 658 C CA . VAL A 1 78 ? 4.401 1.869 7.651 1.00 91.25 78 VAL A CA 1
ATOM 659 C C . VAL A 1 78 ? 4.677 3.215 8.317 1.00 91.25 78 VAL A C 1
ATOM 661 O O . VAL A 1 78 ? 3.965 3.566 9.252 1.00 91.25 78 VAL A O 1
ATOM 664 N N . GLN A 1 79 ? 5.614 4.007 7.790 1.00 91.12 79 GLN A N 1
ATOM 665 C CA . GLN A 1 79 ? 5.898 5.355 8.300 1.00 91.12 79 GLN A CA 1
ATOM 666 C C . GLN A 1 79 ? 4.686 6.294 8.214 1.00 91.12 79 GLN A C 1
ATOM 668 O O . GLN A 1 79 ? 4.492 7.154 9.071 1.00 91.12 79 GLN A O 1
ATOM 673 N N . MET A 1 80 ? 3.855 6.160 7.176 1.00 88.31 80 MET A N 1
ATOM 674 C CA . MET A 1 80 ? 2.604 6.917 7.082 1.00 88.31 80 MET A CA 1
ATOM 675 C C . MET A 1 80 ? 1.588 6.462 8.131 1.00 88.31 80 MET A C 1
ATOM 677 O O . MET A 1 80 ? 0.895 7.301 8.695 1.00 88.31 80 MET A O 1
ATOM 681 N N . LEU A 1 81 ? 1.483 5.157 8.380 1.00 87.44 81 LEU A N 1
ATOM 682 C CA . LEU A 1 81 ? 0.533 4.566 9.325 1.00 87.44 81 LEU A CA 1
ATOM 683 C C . LEU A 1 81 ? 0.895 4.796 10.797 1.00 87.44 81 LEU A C 1
ATOM 685 O O . LEU A 1 81 ? 0.000 4.749 11.637 1.00 87.44 81 LEU A O 1
ATOM 689 N N . GLU A 1 82 ? 2.166 5.059 11.103 1.00 87.81 82 GLU A N 1
ATOM 690 C CA . GLU A 1 82 ? 2.631 5.470 12.436 1.00 87.81 82 GLU A CA 1
ATOM 691 C C . GLU A 1 82 ? 2.105 6.847 12.859 1.00 87.81 82 GLU A C 1
ATOM 693 O O . GLU A 1 82 ? 2.147 7.183 14.040 1.00 87.81 82 GLU A O 1
ATOM 698 N N . LYS A 1 83 ? 1.594 7.646 11.917 1.00 85.94 83 LYS A N 1
ATOM 699 C CA . LYS A 1 83 ? 0.950 8.917 12.234 1.00 85.94 83 LYS A CA 1
ATOM 700 C C . LYS A 1 83 ? -0.489 8.685 12.678 1.00 85.94 83 LYS A C 1
ATOM 702 O O . LYS A 1 83 ? -1.273 8.050 11.968 1.00 85.94 83 LYS A O 1
ATOM 707 N N . ASP A 1 84 ? -0.848 9.266 13.818 1.00 76.50 84 ASP A N 1
ATOM 708 C CA . ASP A 1 84 ? -2.189 9.135 14.393 1.00 76.50 84 ASP A CA 1
ATOM 709 C C . ASP A 1 84 ? -3.289 9.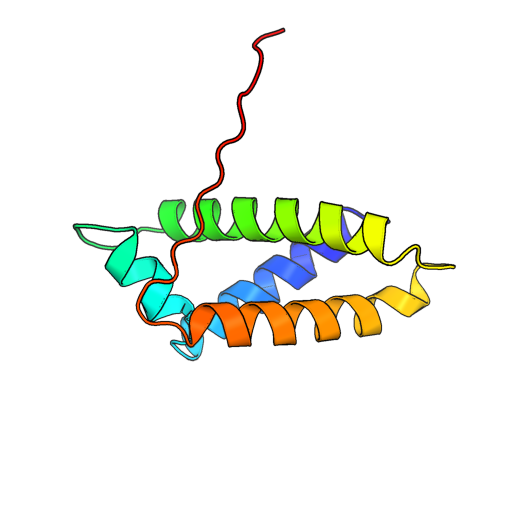757 13.523 1.00 76.50 84 ASP A C 1
ATOM 711 O O . ASP A 1 84 ? -4.444 9.382 13.669 1.00 76.50 84 ASP A O 1
ATOM 715 N N . ASP A 1 85 ? -2.962 10.659 12.592 1.00 80.75 85 ASP A N 1
ATOM 716 C CA . ASP A 1 85 ? -3.897 11.327 11.675 1.00 80.75 85 ASP A CA 1
ATOM 717 C C . ASP A 1 85 ? -3.992 10.659 10.290 1.00 80.75 85 ASP A C 1
ATOM 719 O O . ASP A 1 85 ? -4.610 11.194 9.364 1.00 80.75 85 ASP A O 1
ATOM 723 N N . CYS A 1 86 ? -3.383 9.482 10.120 1.00 83.19 86 CYS A N 1
ATOM 724 C CA . CYS A 1 86 ? -3.311 8.828 8.822 1.00 83.19 86 CYS A CA 1
ATOM 725 C C . CYS A 1 86 ? -4.701 8.422 8.315 1.00 83.19 86 CYS A C 1
ATOM 727 O O . CYS A 1 86 ? -5.416 7.655 8.961 1.00 83.19 86 CYS A O 1
ATOM 729 N N . VAL A 1 87 ? -5.073 8.905 7.125 1.00 85.25 87 VAL A N 1
ATOM 730 C CA . VAL A 1 87 ? -6.289 8.495 6.413 1.00 85.25 87 VAL A CA 1
ATOM 731 C C . VAL A 1 87 ? -5.987 8.316 4.933 1.00 85.25 87 VAL A C 1
ATOM 733 O O . VAL A 1 87 ? -5.657 9.269 4.227 1.00 85.25 87 VAL A O 1
ATOM 736 N N . PHE A 1 88 ? -6.180 7.100 4.433 1.00 84.94 88 PHE A N 1
ATOM 737 C CA . PHE A 1 88 ? -6.150 6.822 3.006 1.00 84.94 88 PHE A CA 1
ATOM 738 C C . PHE A 1 88 ? -7.425 7.353 2.345 1.00 84.94 88 PHE A C 1
ATOM 740 O O . PHE A 1 88 ? -8.526 6.869 2.607 1.00 84.94 88 PHE A O 1
ATOM 747 N N . LYS A 1 89 ? -7.281 8.377 1.496 1.00 78.31 89 LYS A N 1
ATOM 748 C CA . LYS A 1 89 ? -8.381 8.965 0.719 1.00 78.31 89 LYS A CA 1
ATOM 749 C C . LYS A 1 89 ? -8.074 8.858 -0.764 1.00 78.31 89 LYS A C 1
ATOM 751 O O . LYS A 1 89 ? -7.142 9.484 -1.264 1.00 78.31 89 LYS A O 1
ATOM 756 N N . LEU A 1 90 ? -8.884 8.080 -1.472 1.00 72.38 90 LEU A N 1
ATOM 757 C CA . LEU A 1 90 ? -8.819 7.967 -2.922 1.00 72.38 90 LEU A CA 1
ATOM 758 C C . LEU A 1 90 ? -9.820 8.951 -3.555 1.00 72.38 90 LEU A C 1
ATOM 760 O O . LEU A 1 90 ? -10.992 8.632 -3.723 1.00 72.38 90 LEU A O 1
ATOM 764 N N . ASN A 1 91 ? -9.359 10.148 -3.927 1.00 65.06 91 ASN A N 1
ATOM 765 C CA . ASN A 1 91 ? -10.171 11.125 -4.664 1.00 65.06 91 ASN A CA 1
ATOM 766 C C . ASN A 1 91 ? -10.026 10.898 -6.175 1.00 65.06 91 ASN A C 1
ATOM 768 O O . ASN A 1 91 ? -9.416 11.702 -6.878 1.00 65.06 91 ASN A O 1
ATOM 772 N N . VAL A 1 92 ? -10.529 9.774 -6.684 1.00 58.97 92 VAL A N 1
ATOM 773 C CA . VAL A 1 92 ? -10.513 9.516 -8.130 1.00 58.97 92 VAL A CA 1
ATOM 774 C C . VAL A 1 92 ? -11.797 10.071 -8.738 1.00 58.97 92 VAL A C 1
ATOM 776 O O . VAL A 1 92 ? -12.882 9.523 -8.558 1.00 58.97 92 VAL A O 1
ATOM 779 N N . ALA A 1 93 ? -11.673 11.184 -9.462 1.00 55.19 93 ALA A N 1
ATOM 780 C CA . ALA A 1 93 ? -12.748 11.697 -10.300 1.00 55.19 93 ALA A CA 1
ATOM 781 C C . ALA A 1 93 ? -12.909 10.767 -11.510 1.00 55.19 93 ALA A C 1
ATOM 783 O O . ALA A 1 93 ? -12.213 10.908 -12.516 1.00 55.19 93 ALA A O 1
ATOM 784 N N . VAL A 1 94 ? -13.811 9.791 -11.410 1.00 56.12 94 VAL A N 1
ATOM 785 C CA . VAL A 1 94 ? -14.186 8.961 -12.557 1.00 56.12 94 VAL 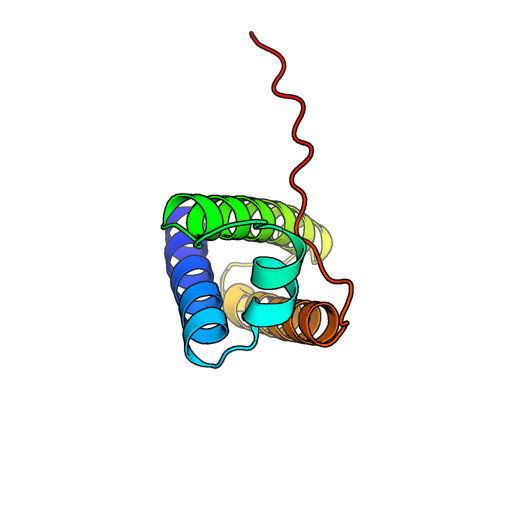A CA 1
ATOM 786 C C . VAL A 1 94 ? -15.005 9.836 -13.503 1.00 56.12 94 VAL A C 1
ATOM 788 O O . VAL A 1 94 ? -16.193 10.071 -13.276 1.00 56.12 94 VAL A O 1
ATOM 791 N N . LYS A 1 95 ? -14.378 10.355 -14.566 1.00 48.16 95 LYS A N 1
ATOM 792 C CA . LYS A 1 95 ? -15.137 10.885 -15.702 1.00 48.16 95 LYS A CA 1
ATOM 793 C C . LYS A 1 95 ? -15.931 9.720 -16.286 1.00 48.16 95 LYS A C 1
ATOM 795 O O . LYS A 1 95 ? -15.337 8.768 -16.785 1.00 48.16 95 LYS A O 1
ATOM 800 N N . LYS A 1 96 ? -17.261 9.789 -16.190 1.00 45.16 96 LYS A N 1
ATOM 801 C CA . LYS A 1 96 ? -18.138 8.918 -16.975 1.00 45.16 96 LYS A CA 1
ATOM 802 C C . LYS A 1 96 ? -17.846 9.200 -18.450 1.00 45.16 96 LYS A C 1
ATOM 804 O O . LYS A 1 96 ? -17.938 10.355 -18.865 1.00 45.16 96 LYS A O 1
ATOM 809 N N . VAL A 1 97 ? -17.408 8.165 -19.161 1.00 45.84 97 VAL A N 1
ATOM 810 C CA . VAL A 1 97 ? -17.313 8.141 -20.625 1.00 45.84 97 VAL A CA 1
ATOM 811 C C . VAL A 1 97 ? -18.714 7.961 -21.187 1.00 45.84 97 VAL A C 1
ATOM 813 O O . VAL A 1 97 ? -19.469 7.166 -20.580 1.00 45.84 97 VAL A O 1
#

Radius of gyration: 14.0 Å; Cα contacts (8 Å, |Δi|>4): 54; chains: 1; bounding box: 34×22×35 Å

Organism: Ixodes ricinus (NCBI:txid34613)

Sequence (97 aa):
YSFAIVGINLTSLLYHLLVKGKLKSHIFNAVAERPQVEDFHKAYSYIFFEFDKFWLAEKPTDIMEFNRIRDKFEDKLVQMLEKDDCVFKLNVAVKKV